Protein AF-A0A0Q8QS86-F1 (afdb_monomer_lite)

Radius of gyration: 28.76 Å; chains: 1; bounding box: 54×35×83 Å

Foldseek 3Di:
DVVVVVVVVVVVVVVVVVVVVVVVVVVCVVCVCVVCVVVVNNDPPDPPPDDPPDPDPPPPDPDDDPDDDDDDDDD

Structure (mmCIF, N/CA/C/O backbone):
data_AF-A0A0Q8QS86-F1
#
_entry.id   AF-A0A0Q8QS86-F1
#
loop_
_atom_site.group_PDB
_atom_site.id
_atom_site.type_symbol
_atom_site.label_atom_id
_atom_site.label_alt_id
_atom_site.label_comp_id
_atom_site.label_asym_id
_atom_site.label_entity_id
_atom_site.label_seq_id
_atom_site.pdbx_PDB_ins_code
_atom_site.Cartn_x
_atom_site.Cartn_y
_atom_site.Cartn_z
_atom_site.occupancy
_atom_site.B_iso_or_equiv
_atom_site.auth_seq_id
_atom_site.auth_comp_id
_atom_site.auth_asym_id
_atom_site.auth_atom_id
_atom_site.pdbx_PDB_model_num
ATOM 1 N N . MET A 1 1 ? 22.812 1.063 -29.083 1.00 62.16 1 MET A N 1
ATOM 2 C CA . MET A 1 1 ? 21.453 0.607 -28.705 1.00 62.16 1 MET A CA 1
ATOM 3 C C . MET A 1 1 ? 21.356 0.083 -27.263 1.00 62.16 1 MET A C 1
ATOM 5 O O . MET A 1 1 ? 20.283 0.156 -26.686 1.00 62.16 1 MET A O 1
ATOM 9 N N . ASN A 1 2 ? 22.456 -0.372 -26.643 1.00 78.75 2 ASN A N 1
ATOM 10 C CA . ASN A 1 2 ? 22.439 -1.011 -25.313 1.00 78.75 2 ASN A CA 1
ATOM 11 C C . ASN A 1 2 ? 22.091 -0.066 -24.146 1.00 78.75 2 ASN A C 1
ATOM 13 O O . ASN A 1 2 ? 21.396 -0.477 -23.226 1.00 78.75 2 ASN A O 1
ATOM 17 N N . MET A 1 3 ? 22.516 1.201 -24.196 1.00 84.88 3 MET A N 1
ATOM 18 C CA . MET A 1 3 ? 22.278 2.165 -23.109 1.00 84.88 3 MET A CA 1
ATOM 19 C C . MET A 1 3 ? 20.792 2.510 -22.936 1.00 84.88 3 MET A C 1
ATOM 21 O O . MET A 1 3 ? 20.273 2.477 -21.828 1.00 84.88 3 MET A O 1
ATOM 25 N N . MET A 1 4 ? 20.078 2.779 -24.035 1.00 91.56 4 MET A N 1
ATOM 26 C CA . MET A 1 4 ? 18.649 3.115 -23.987 1.00 91.56 4 MET A CA 1
ATOM 27 C C . MET A 1 4 ? 17.810 1.953 -23.437 1.00 91.56 4 MET A C 1
ATOM 29 O O . MET A 1 4 ? 16.922 2.165 -22.617 1.00 91.56 4 MET A O 1
ATOM 33 N N . VAL A 1 5 ? 18.136 0.717 -23.833 1.00 92.88 5 VAL A N 1
ATOM 34 C CA . VAL A 1 5 ? 17.465 -0.493 -23.332 1.00 92.88 5 VAL A CA 1
ATOM 35 C C . VAL A 1 5 ? 17.770 -0.725 -21.852 1.00 92.88 5 VAL A C 1
ATOM 37 O O . VAL A 1 5 ? 16.872 -1.112 -21.107 1.00 92.88 5 VAL A O 1
ATOM 40 N N . GLN A 1 6 ? 18.992 -0.442 -21.393 1.00 91.12 6 GLN A N 1
ATOM 41 C CA . GLN A 1 6 ? 19.343 -0.513 -19.971 1.00 91.12 6 GLN A CA 1
ATOM 42 C C . GLN A 1 6 ? 18.569 0.508 -19.135 1.00 91.12 6 GLN A C 1
ATOM 44 O O . GLN A 1 6 ? 18.007 0.135 -18.108 1.00 91.12 6 GLN A O 1
ATOM 49 N N . PHE A 1 7 ? 18.473 1.763 -19.586 1.00 94.50 7 PHE A N 1
ATOM 50 C CA . PHE A 1 7 ? 17.680 2.780 -18.891 1.00 94.50 7 PHE A CA 1
ATOM 51 C C . PHE A 1 7 ? 16.195 2.423 -18.853 1.00 94.50 7 PHE A C 1
ATOM 53 O O . PHE A 1 7 ? 15.567 2.569 -17.808 1.00 94.50 7 PHE A O 1
ATOM 60 N N . LEU A 1 8 ? 15.646 1.899 -19.953 1.00 94.88 8 LEU A N 1
ATOM 61 C CA . LEU A 1 8 ? 14.257 1.449 -19.995 1.00 94.88 8 LEU A CA 1
ATOM 62 C C . LEU A 1 8 ? 14.020 0.261 -19.053 1.00 94.88 8 LEU A C 1
ATOM 64 O O . LEU A 1 8 ? 13.050 0.254 -18.301 1.00 94.88 8 LEU A O 1
ATOM 68 N N . SER A 1 9 ? 14.930 -0.714 -19.047 1.00 94.31 9 SER A N 1
ATOM 69 C CA . SER A 1 9 ? 14.849 -1.882 -18.160 1.00 94.31 9 SER A CA 1
ATOM 70 C C . SER A 1 9 ? 14.942 -1.470 -16.690 1.00 94.31 9 SER A C 1
ATOM 72 O O . SER A 1 9 ? 14.167 -1.950 -15.867 1.00 94.31 9 SER A O 1
ATOM 74 N N . PHE A 1 10 ? 15.842 -0.538 -16.365 1.00 95.56 10 PHE A N 1
ATOM 75 C CA . PHE A 1 10 ? 15.972 0.015 -15.020 1.00 95.56 10 PHE A CA 1
ATOM 76 C C . PHE A 1 10 ? 14.726 0.798 -14.602 1.00 95.56 10 PHE A C 1
ATOM 78 O O . PHE A 1 10 ? 14.245 0.621 -13.485 1.00 95.56 10 PHE A O 1
ATOM 85 N N . ALA A 1 11 ? 14.174 1.626 -15.493 1.00 95.75 11 ALA A N 1
ATOM 86 C CA . ALA A 1 11 ? 12.952 2.374 -15.227 1.00 95.75 11 ALA A CA 1
ATOM 87 C C . ALA A 1 11 ? 11.784 1.426 -14.928 1.00 95.75 11 ALA A C 1
ATOM 89 O O . ALA A 1 11 ? 11.148 1.562 -13.888 1.00 95.75 11 ALA A O 1
ATOM 90 N N . LEU A 1 12 ? 11.565 0.412 -15.773 1.00 97.06 12 LEU A N 1
ATOM 91 C CA . LEU A 1 12 ? 10.516 -0.589 -15.569 1.00 97.06 12 LEU A CA 1
ATOM 92 C C . LEU A 1 12 ? 10.700 -1.348 -14.252 1.00 97.06 12 LEU A C 1
ATOM 9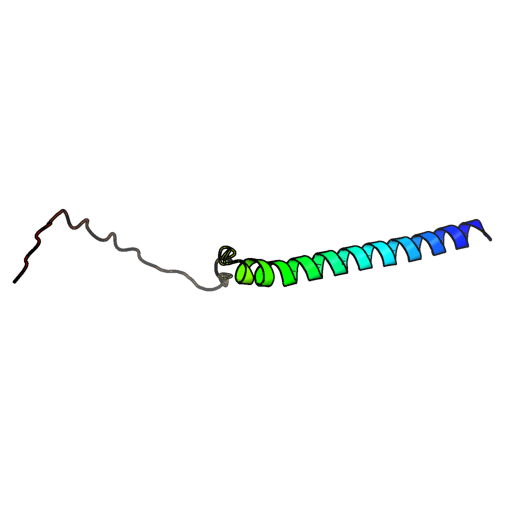4 O O . LEU A 1 12 ? 9.756 -1.468 -13.471 1.00 97.06 12 LEU A O 1
ATOM 98 N N . PHE A 1 13 ? 11.919 -1.814 -13.974 1.00 96.62 13 PHE A N 1
ATOM 99 C CA . PHE A 1 13 ? 12.229 -2.514 -12.731 1.00 96.62 13 PHE A CA 1
ATOM 100 C C . PHE A 1 13 ? 11.987 -1.633 -11.497 1.00 96.62 13 PHE A C 1
ATOM 102 O O . PHE A 1 13 ? 11.334 -2.062 -10.544 1.00 96.62 13 PHE A O 1
ATOM 109 N N . SER A 1 14 ? 12.460 -0.386 -11.526 1.00 97.38 14 SER A N 1
ATOM 110 C CA . SER A 1 14 ? 12.280 0.585 -10.444 1.00 97.38 14 SER A CA 1
ATOM 111 C C . SER A 1 14 ? 10.802 0.899 -10.209 1.00 97.38 14 SER A C 1
ATOM 113 O O . SER A 1 14 ? 10.335 0.864 -9.071 1.00 97.38 14 SER A O 1
ATOM 115 N N . THR A 1 15 ? 10.027 1.111 -11.276 1.00 97.50 15 THR A N 1
ATOM 116 C CA . THR A 1 15 ? 8.584 1.355 -11.181 1.00 97.50 15 THR A CA 1
ATOM 117 C C . THR A 1 15 ? 7.853 0.174 -10.549 1.00 97.50 15 THR A C 1
ATOM 119 O O . THR A 1 15 ? 7.092 0.371 -9.602 1.00 97.50 15 THR A O 1
ATOM 122 N N . VAL A 1 16 ? 8.108 -1.056 -11.006 1.00 97.50 16 VAL A N 1
ATOM 123 C CA . VAL A 1 16 ? 7.492 -2.261 -10.422 1.00 97.50 16 VAL A CA 1
ATOM 124 C C . VAL A 1 16 ? 7.891 -2.424 -8.956 1.00 97.50 16 VAL A C 1
ATOM 126 O O . VAL A 1 16 ? 7.045 -2.745 -8.120 1.00 97.50 16 VAL A O 1
ATOM 129 N N . THR A 1 17 ? 9.152 -2.147 -8.624 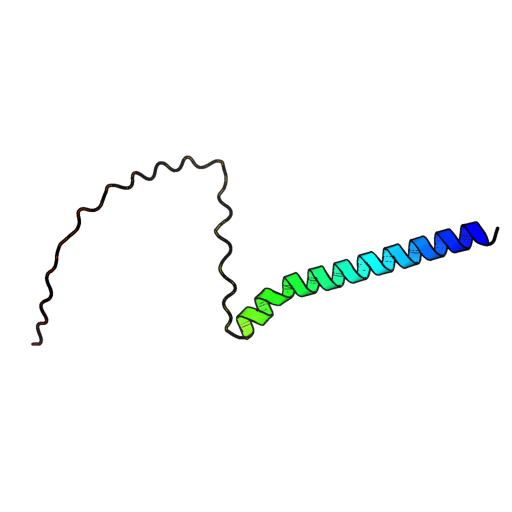1.00 97.62 17 THR A N 1
ATOM 130 C CA . THR A 1 17 ? 9.654 -2.205 -7.245 1.00 97.62 17 THR A CA 1
ATOM 131 C C . THR A 1 17 ? 8.928 -1.200 -6.352 1.00 97.62 17 THR A C 1
ATOM 133 O O . THR A 1 17 ? 8.407 -1.575 -5.303 1.00 97.62 17 THR A O 1
ATOM 136 N N . LEU A 1 18 ? 8.817 0.061 -6.780 1.00 97.69 18 LEU A N 1
ATOM 137 C CA . LEU A 1 18 ? 8.114 1.102 -6.028 1.00 97.69 18 LEU A CA 1
ATOM 138 C C . LEU A 1 18 ? 6.626 0.787 -5.854 1.00 97.69 18 LEU A C 1
ATOM 140 O O . LEU A 1 18 ? 6.105 0.927 -4.749 1.00 97.69 18 LEU A O 1
ATOM 144 N N . ILE A 1 19 ? 5.951 0.320 -6.907 1.00 97.31 19 ILE A N 1
ATOM 145 C CA . ILE A 1 19 ? 4.538 -0.078 -6.832 1.00 97.31 19 ILE A CA 1
ATOM 146 C C . ILE A 1 19 ? 4.362 -1.249 -5.861 1.00 97.31 19 ILE A C 1
ATOM 148 O O . ILE A 1 19 ? 3.438 -1.233 -5.052 1.00 97.31 19 ILE A O 1
ATOM 152 N N . SER A 1 20 ? 5.265 -2.230 -5.890 1.00 96.81 20 SER A N 1
ATOM 153 C CA . SER A 1 20 ? 5.218 -3.384 -4.985 1.00 96.81 20 SER A CA 1
ATOM 154 C C . SER A 1 20 ? 5.395 -2.962 -3.527 1.00 96.81 20 SER A C 1
ATOM 156 O O . SER A 1 20 ? 4.622 -3.380 -2.667 1.00 96.81 20 SER A O 1
ATOM 158 N N . ILE A 1 21 ? 6.360 -2.081 -3.243 1.00 97.00 21 ILE A N 1
ATOM 159 C CA . ILE A 1 21 ? 6.564 -1.528 -1.897 1.00 97.00 21 ILE A CA 1
ATOM 160 C C . ILE A 1 21 ? 5.316 -0.763 -1.443 1.00 97.00 21 ILE A C 1
ATOM 162 O O . ILE A 1 21 ? 4.842 -0.973 -0.327 1.00 97.00 21 ILE A O 1
ATOM 166 N N . LEU A 1 22 ? 4.754 0.092 -2.302 1.00 97.38 22 LEU A N 1
ATOM 167 C CA . LEU A 1 22 ? 3.540 0.846 -1.990 1.00 97.38 22 LEU A CA 1
ATOM 168 C C . LEU A 1 22 ? 2.348 -0.071 -1.716 1.00 97.38 22 LEU A C 1
ATOM 170 O O . LEU A 1 22 ? 1.610 0.181 -0.767 1.00 97.38 22 LEU A O 1
ATOM 174 N N . ALA A 1 23 ? 2.186 -1.138 -2.498 1.00 96.06 23 ALA A N 1
ATOM 175 C CA . ALA A 1 23 ? 1.142 -2.128 -2.282 1.00 96.06 23 ALA A CA 1
ATOM 176 C C . ALA A 1 23 ? 1.302 -2.806 -0.915 1.00 96.06 23 ALA A C 1
ATOM 178 O O . ALA A 1 23 ? 0.352 -2.824 -0.139 1.00 96.06 23 ALA A O 1
ATOM 179 N N . ILE A 1 24 ? 2.511 -3.263 -0.569 1.00 94.62 24 ILE A N 1
ATOM 180 C CA . ILE A 1 24 ? 2.791 -3.877 0.737 1.00 94.62 24 ILE A CA 1
ATOM 181 C C . ILE A 1 24 ? 2.482 -2.895 1.870 1.00 94.62 24 ILE A C 1
ATOM 183 O O . ILE A 1 24 ? 1.774 -3.248 2.809 1.00 94.62 24 ILE A O 1
ATOM 187 N N . VAL A 1 25 ? 2.968 -1.654 1.786 1.00 96.00 25 VAL A N 1
ATOM 188 C CA . VAL A 1 25 ? 2.722 -0.636 2.819 1.00 96.00 25 VAL A CA 1
ATOM 189 C C . VAL A 1 25 ? 1.229 -0.333 2.946 1.00 96.00 25 VAL A C 1
ATOM 191 O O . VAL A 1 25 ? 0.725 -0.226 4.064 1.0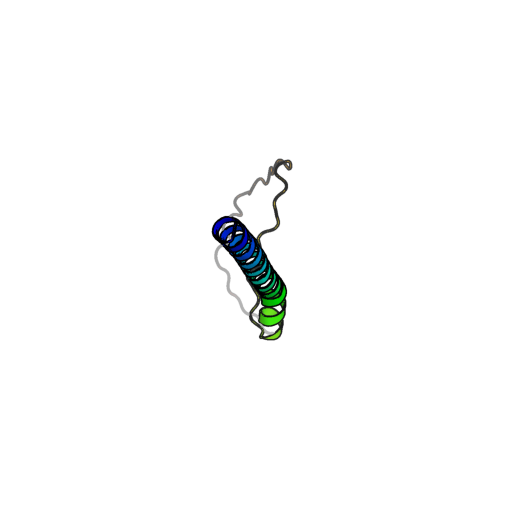0 96.00 25 VAL A O 1
ATOM 194 N N . ALA A 1 26 ? 0.506 -0.217 1.831 1.00 93.44 26 ALA A N 1
ATOM 195 C CA . ALA A 1 26 ? -0.934 0.015 1.837 1.00 93.44 26 ALA A CA 1
ATOM 196 C C . ALA A 1 26 ? -1.688 -1.147 2.496 1.00 93.44 26 ALA A C 1
ATOM 198 O O . ALA A 1 26 ? -2.522 -0.908 3.369 1.00 93.44 26 ALA A O 1
ATOM 199 N N . THR A 1 27 ? -1.349 -2.389 2.145 1.00 92.12 27 THR A N 1
ATOM 200 C CA . THR A 1 27 ? -1.934 -3.589 2.752 1.00 92.12 27 THR A CA 1
ATOM 201 C C . THR A 1 27 ? -1.617 -3.662 4.240 1.00 92.12 27 THR A C 1
ATOM 203 O O . THR A 1 27 ? -2.529 -3.814 5.043 1.00 92.12 27 THR A O 1
ATOM 206 N N . VAL A 1 28 ? -0.361 -3.459 4.644 1.00 91.00 28 VAL A N 1
ATOM 207 C CA . VAL A 1 28 ? 0.020 -3.449 6.064 1.00 91.00 28 VAL A CA 1
ATOM 208 C C . VAL A 1 28 ? -0.764 -2.383 6.821 1.00 91.00 28 VAL A C 1
ATOM 210 O O . VAL A 1 28 ? -1.301 -2.677 7.880 1.00 91.00 28 VAL A O 1
ATOM 213 N N . LYS A 1 29 ? -0.895 -1.163 6.288 1.00 86.69 29 LYS A N 1
ATOM 214 C CA . LYS A 1 29 ? -1.675 -0.100 6.943 1.00 86.69 29 LYS A CA 1
ATOM 215 C C . LYS A 1 29 ? -3.169 -0.420 7.031 1.00 86.69 29 LYS A C 1
ATOM 217 O O . LYS A 1 29 ? -3.802 0.015 7.989 1.00 86.69 29 LYS A O 1
ATOM 222 N N . ALA A 1 30 ? -3.718 -1.141 6.057 1.00 85.06 30 ALA A N 1
ATOM 223 C CA . ALA A 1 30 ? -5.108 -1.587 6.077 1.00 85.06 30 ALA A CA 1
ATOM 224 C C . ALA A 1 30 ? -5.340 -2.711 7.101 1.00 85.06 30 ALA A C 1
ATOM 226 O O . ALA A 1 30 ? -6.361 -2.703 7.783 1.00 85.06 30 ALA A O 1
ATOM 227 N N . GLU A 1 31 ? -4.379 -3.626 7.251 1.00 87.12 31 GLU A N 1
ATOM 228 C CA . GLU A 1 31 ? -4.456 -4.776 8.163 1.00 87.12 31 GLU A CA 1
ATOM 229 C C . GLU A 1 31 ? -4.079 -4.434 9.615 1.00 87.12 31 GLU A C 1
ATOM 231 O O . GLU A 1 31 ? -4.612 -5.005 10.567 1.00 87.12 31 GLU A O 1
ATOM 236 N N . LEU A 1 32 ? -3.195 -3.454 9.813 1.00 85.38 32 LEU A N 1
ATOM 237 C CA . LEU A 1 32 ? -2.725 -3.002 11.123 1.00 85.38 32 LEU A CA 1
ATOM 238 C C . LEU A 1 32 ? -3.847 -2.700 12.137 1.00 85.38 32 LEU A C 1
ATOM 240 O O . LEU A 1 32 ? -3.730 -3.181 13.262 1.00 85.38 32 LEU A O 1
ATOM 244 N N . PRO A 1 33 ? -4.944 -1.981 11.819 1.00 82.69 33 PRO A N 1
ATOM 245 C CA . PRO A 1 33 ? -6.034 -1.778 12.776 1.00 82.69 33 PRO A CA 1
ATOM 246 C C . PRO A 1 33 ? -6.727 -3.083 13.197 1.00 82.69 33 PRO A C 1
ATOM 248 O O . PRO A 1 33 ? -7.135 -3.195 14.353 1.00 82.69 33 PRO A O 1
ATOM 251 N N . TYR A 1 34 ? -6.841 -4.074 12.305 1.00 81.81 34 TYR A N 1
ATOM 252 C CA . TYR A 1 34 ? -7.411 -5.381 12.646 1.00 81.81 34 TYR A CA 1
ATOM 253 C C . TYR A 1 34 ? -6.488 -6.157 13.587 1.00 81.81 34 TYR A C 1
ATOM 255 O O . TYR A 1 34 ? -6.957 -6.720 14.577 1.00 81.81 34 TYR A O 1
ATOM 263 N N . ILE A 1 35 ? -5.176 -6.122 13.334 1.00 80.56 35 ILE A N 1
ATOM 264 C CA . ILE A 1 35 ? -4.162 -6.741 14.200 1.00 80.56 35 ILE A CA 1
ATOM 265 C C . ILE A 1 35 ? -4.130 -6.058 15.574 1.00 80.56 35 ILE A C 1
ATOM 267 O O . ILE A 1 35 ? -4.154 -6.739 16.596 1.00 80.56 35 ILE A O 1
ATOM 271 N N . LEU A 1 36 ? -4.125 -4.721 15.622 1.00 82.25 36 LEU A N 1
ATOM 272 C CA . LEU A 1 36 ? -4.160 -3.963 16.878 1.00 82.25 36 LEU A CA 1
ATOM 273 C C . LEU A 1 36 ? -5.413 -4.292 17.694 1.00 82.25 36 LEU A C 1
ATOM 275 O O . LEU A 1 36 ? -5.307 -4.579 18.887 1.00 82.25 36 LEU A O 1
ATOM 279 N N . ARG A 1 37 ? -6.576 -4.352 17.034 1.00 75.94 37 ARG A N 1
ATOM 280 C CA . ARG A 1 37 ? -7.831 -4.765 17.668 1.00 75.94 37 ARG A CA 1
ATOM 281 C C . ARG A 1 37 ? -7.750 -6.193 18.218 1.00 75.94 37 ARG A C 1
ATOM 283 O O . ARG A 1 37 ? -8.216 -6.425 19.329 1.00 75.94 37 ARG A O 1
ATOM 290 N N . ALA A 1 38 ? -7.149 -7.135 17.487 1.00 79.75 38 ALA A N 1
ATOM 291 C CA . ALA A 1 38 ? -6.950 -8.510 17.959 1.00 79.75 38 ALA A CA 1
ATOM 292 C C . ALA A 1 38 ? -6.007 -8.597 19.176 1.00 79.75 38 ALA A C 1
ATOM 294 O O . ALA A 1 38 ? -6.172 -9.474 20.019 1.00 79.75 38 ALA A O 1
ATOM 295 N N . LEU A 1 39 ? -5.059 -7.663 19.299 1.00 84.62 39 LEU A N 1
ATOM 296 C CA . LEU A 1 39 ? -4.155 -7.527 20.447 1.00 84.62 39 LEU A CA 1
ATOM 297 C C . LEU A 1 39 ? -4.770 -6.744 21.625 1.00 84.62 39 LEU A C 1
ATOM 299 O O . LEU A 1 39 ? -4.086 -6.498 22.616 1.00 84.62 39 LEU A O 1
ATOM 303 N N . GLY A 1 40 ? -6.042 -6.336 21.534 1.00 77.88 40 GLY A N 1
ATOM 304 C CA . GLY A 1 40 ? -6.724 -5.552 22.570 1.00 77.88 40 GLY A CA 1
ATOM 305 C C . GLY A 1 40 ? -6.283 -4.086 22.645 1.00 77.88 40 GLY A C 1
ATOM 306 O O . GLY A 1 40 ? -6.658 -3.381 23.580 1.00 77.88 40 GLY A O 1
ATOM 307 N N . ILE A 1 41 ? -5.503 -3.614 21.670 1.00 73.94 41 ILE A N 1
ATOM 308 C CA . ILE A 1 41 ? -5.128 -2.207 21.529 1.00 73.94 41 ILE A CA 1
ATOM 309 C C . ILE A 1 41 ? -6.226 -1.557 20.694 1.00 73.94 41 ILE A C 1
ATOM 311 O O . ILE A 1 41 ? -6.274 -1.760 19.485 1.00 73.94 41 ILE A O 1
ATOM 315 N N . ASP A 1 42 ? -7.127 -0.804 21.327 1.00 64.88 42 ASP A N 1
ATOM 316 C CA . ASP A 1 42 ? -8.173 -0.079 20.604 1.00 64.88 42 ASP A CA 1
ATOM 317 C C . ASP A 1 42 ? -7.534 1.109 19.859 1.00 64.88 42 ASP A C 1
ATOM 319 O O . ASP A 1 42 ? -7.077 2.060 20.508 1.00 64.88 42 ASP A O 1
ATOM 323 N N . PRO A 1 43 ? -7.408 1.071 18.516 1.00 63.97 43 PRO A N 1
ATOM 324 C CA . PRO A 1 43 ? -6.902 2.217 17.783 1.00 63.97 43 PRO A CA 1
ATOM 325 C C . PRO A 1 43 ? -7.895 3.360 17.984 1.00 63.97 43 PRO A C 1
ATOM 327 O O . PRO A 1 43 ? -9.076 3.208 17.674 1.00 63.97 43 PRO A O 1
ATOM 330 N N . ALA A 1 44 ? -7.417 4.488 18.522 1.00 66.38 44 ALA A N 1
ATOM 331 C CA . ALA A 1 44 ? -8.253 5.639 18.847 1.00 66.38 44 ALA A CA 1
ATOM 332 C C . ALA A 1 44 ? -9.243 5.917 17.699 1.00 66.38 44 ALA A C 1
ATOM 334 O O . ALA A 1 44 ? -8.796 6.107 16.559 1.00 66.38 44 ALA A O 1
ATOM 335 N N . PRO A 1 45 ? -10.565 5.895 17.957 1.00 62.91 45 PRO A N 1
ATOM 336 C CA . PRO A 1 45 ? -11.548 6.042 16.901 1.00 62.91 45 PRO A CA 1
ATOM 337 C C . PRO A 1 45 ? -11.306 7.374 16.200 1.00 62.91 45 PRO A C 1
ATOM 339 O O . PRO A 1 45 ? -11.298 8.433 16.832 1.00 62.91 45 PRO A O 1
ATOM 342 N N . LEU A 1 46 ? -11.076 7.308 14.886 1.00 63.47 46 LEU A N 1
ATOM 343 C CA . LEU A 1 46 ? -11.014 8.495 14.045 1.00 63.47 46 LEU A CA 1
ATOM 344 C C . LEU A 1 46 ? -12.287 9.306 14.324 1.00 63.47 46 LEU A C 1
ATOM 346 O O . LEU A 1 46 ? -13.384 8.740 14.240 1.00 63.47 46 LEU A O 1
ATOM 350 N N . PRO A 1 47 ? -12.175 10.594 14.700 1.00 62.44 47 PRO A N 1
ATOM 351 C CA . PRO A 1 47 ? -13.355 11.409 14.926 1.00 62.44 47 PRO A CA 1
ATOM 352 C C . PRO A 1 47 ? -14.211 11.365 13.654 1.00 62.44 47 PRO A C 1
ATOM 354 O O . PRO A 1 47 ? -13.657 11.416 12.550 1.00 62.44 47 PRO A O 1
ATOM 357 N N . PRO A 1 48 ? -15.542 11.223 13.778 1.00 67.19 48 PRO A N 1
ATOM 358 C CA . PRO A 1 48 ? -16.413 11.075 12.623 1.00 67.19 48 PRO A CA 1
ATOM 359 C C . PRO A 1 48 ? -16.167 12.227 11.646 1.00 67.19 48 PRO A C 1
ATOM 361 O O . PRO A 1 48 ? -16.179 13.392 12.051 1.00 67.19 48 PRO A O 1
ATOM 364 N N . LEU A 1 49 ? -15.925 11.886 10.373 1.00 60.72 49 LEU A N 1
ATOM 365 C CA . LEU A 1 49 ? -15.752 12.836 9.273 1.00 60.72 49 LEU A CA 1
ATOM 366 C C . LEU A 1 49 ? -16.969 13.758 9.247 1.00 60.72 49 LEU A C 1
ATOM 368 O O . LEU A 1 49 ? -18.067 13.362 8.857 1.00 60.72 49 LEU A O 1
ATOM 372 N N . HIS A 1 50 ? -16.793 14.972 9.757 1.00 58.31 50 HIS A N 1
ATOM 373 C CA . HIS A 1 50 ? -17.900 15.890 9.921 1.00 58.31 50 HIS A CA 1
ATOM 374 C C . HIS A 1 50 ? -18.244 16.480 8.553 1.00 58.31 50 HIS A C 1
ATOM 376 O O . HIS A 1 50 ? -17.409 17.134 7.933 1.00 58.31 50 HIS A O 1
ATOM 382 N N . ASN A 1 51 ? -19.453 16.208 8.059 1.00 58.00 51 ASN A N 1
ATOM 383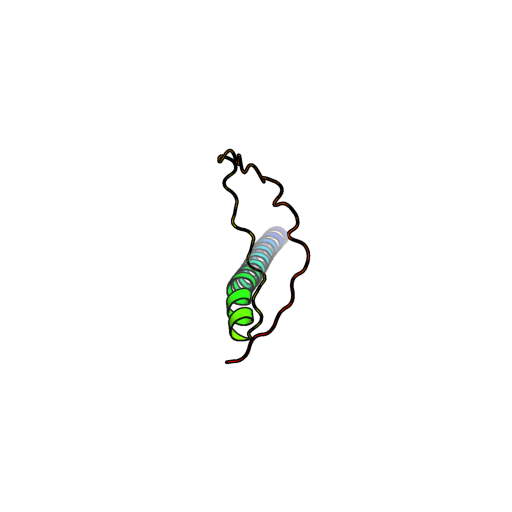 C CA . ASN A 1 51 ? -19.914 16.740 6.784 1.00 58.00 51 ASN A CA 1
ATOM 384 C C . ASN A 1 51 ? -20.040 18.264 6.921 1.00 58.00 51 ASN A C 1
ATOM 386 O O . ASN A 1 51 ? -20.839 18.761 7.712 1.00 58.00 51 ASN A O 1
ATOM 390 N N . THR A 1 52 ? -19.239 19.015 6.167 1.00 59.69 52 THR A N 1
ATOM 391 C CA . THR A 1 52 ? -19.050 20.477 6.263 1.00 59.69 52 THR A CA 1
ATOM 392 C C . THR A 1 52 ? -20.299 21.309 5.925 1.00 59.69 52 THR A C 1
ATOM 394 O O . THR A 1 52 ? -20.210 22.523 5.767 1.00 59.69 52 THR A O 1
ATOM 397 N N . ARG A 1 53 ? -21.465 20.669 5.776 1.00 55.81 53 ARG A N 1
ATOM 398 C CA . ARG A 1 53 ? -22.740 21.272 5.366 1.00 55.81 53 ARG A CA 1
ATOM 399 C C . ARG A 1 53 ? -23.797 21.328 6.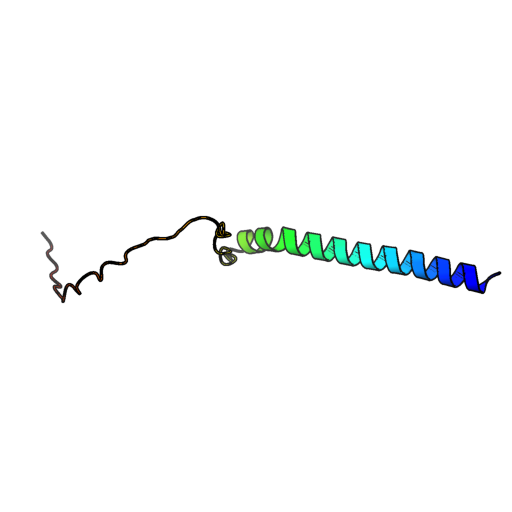469 1.00 55.81 53 ARG A C 1
ATOM 401 O O . ARG A 1 53 ? -24.880 21.841 6.213 1.00 55.81 53 ARG A O 1
ATOM 408 N N . GLU A 1 54 ? -23.515 20.835 7.673 1.00 60.47 54 GLU A N 1
ATOM 409 C CA . GLU A 1 54 ? -24.461 20.922 8.791 1.00 60.47 54 GLU A CA 1
ATOM 410 C C . GLU A 1 54 ? -24.193 22.168 9.655 1.00 60.47 54 GLU A C 1
ATOM 412 O O . GLU A 1 54 ? -23.157 22.242 10.325 1.00 60.47 54 GLU A O 1
ATOM 417 N N . PRO A 1 55 ? -25.102 23.164 9.689 1.00 58.88 55 PRO A N 1
ATOM 418 C CA . PRO A 1 55 ? -25.003 24.256 10.646 1.00 58.88 55 PRO A CA 1
ATOM 419 C C . PRO A 1 55 ? -25.264 23.721 12.061 1.00 58.88 55 PRO A C 1
ATOM 421 O O . PRO A 1 55 ? -26.402 23.540 12.493 1.00 58.88 55 PRO A O 1
ATOM 424 N N . ARG A 1 56 ? -24.185 23.475 12.814 1.00 60.12 56 ARG A N 1
ATOM 425 C CA . ARG A 1 56 ? -24.247 23.159 14.246 1.00 60.12 56 ARG A CA 1
ATOM 426 C C . ARG A 1 56 ? -24.649 24.395 15.054 1.00 60.12 56 ARG A C 1
ATOM 428 O O . ARG A 1 56 ? -23.792 25.096 15.583 1.00 60.12 56 ARG A O 1
ATOM 435 N N . VAL A 1 57 ? -25.943 24.616 15.258 1.00 58.22 57 VAL A N 1
ATOM 436 C CA . VAL A 1 57 ? -26.406 25.438 16.387 1.00 58.22 57 VAL A CA 1
ATOM 437 C C . VAL A 1 57 ? -26.622 24.513 17.580 1.00 58.22 57 VAL A C 1
ATOM 439 O O . VAL A 1 57 ? -27.726 24.052 17.850 1.00 58.22 57 VAL A O 1
ATOM 442 N N . ARG A 1 58 ? -25.540 24.201 18.302 1.00 58.31 58 ARG A N 1
ATOM 443 C CA . ARG A 1 58 ? -25.637 23.569 19.624 1.00 58.31 58 ARG A CA 1
ATOM 444 C C . ARG A 1 58 ? -25.482 24.672 20.663 1.00 58.31 58 ARG A C 1
ATOM 446 O O . ARG A 1 58 ? -24.369 25.020 21.041 1.00 58.31 58 ARG A O 1
ATOM 453 N N . VAL A 1 59 ? -26.605 25.249 21.091 1.00 56.38 59 VAL A N 1
ATOM 454 C CA . VAL A 1 59 ? -26.642 26.144 22.254 1.00 56.38 59 VAL A CA 1
ATOM 455 C C . VAL A 1 59 ? -26.247 25.310 23.470 1.00 56.38 59 VAL A C 1
ATOM 457 O O . VAL A 1 59 ? -27.057 24.567 24.023 1.00 56.38 59 VAL A O 1
ATOM 460 N N . ILE A 1 60 ? -24.980 25.390 23.867 1.00 64.75 60 ILE A N 1
ATOM 461 C CA . ILE A 1 60 ? -24.530 24.898 25.165 1.00 64.75 60 ILE A CA 1
ATOM 462 C C . ILE A 1 60 ? -25.111 25.882 26.182 1.00 64.75 60 ILE A C 1
ATOM 464 O O . ILE A 1 60 ? -24.546 26.947 26.416 1.00 64.75 60 ILE A O 1
ATOM 468 N N . ARG A 1 61 ? -26.280 25.568 26.757 1.00 57.16 61 ARG A N 1
ATOM 469 C CA . ARG A 1 61 ? -26.683 26.236 27.998 1.00 57.16 61 ARG A CA 1
ATOM 470 C C . ARG A 1 61 ? -25.627 25.873 29.045 1.00 57.16 61 ARG A C 1
ATOM 472 O O . ARG A 1 61 ? -25.348 24.681 29.193 1.00 57.16 61 ARG A O 1
ATOM 479 N N . PRO A 1 62 ? -25.034 26.841 29.758 1.00 46.75 62 PRO A N 1
ATOM 480 C CA . PRO A 1 62 ? -24.175 26.516 30.882 1.00 46.75 62 PRO A CA 1
ATOM 481 C C . PRO A 1 62 ? -25.036 25.797 31.924 1.00 46.75 62 PRO A C 1
ATOM 483 O O . PRO A 1 62 ? -25.939 26.386 32.517 1.00 46.75 62 PRO A O 1
ATOM 486 N N . ALA A 1 63 ? -24.799 24.496 32.094 1.00 53.84 63 ALA A N 1
ATOM 487 C CA . ALA A 1 63 ? -25.339 23.753 33.216 1.00 53.84 63 ALA A CA 1
ATOM 488 C C . ALA A 1 63 ? -24.725 24.351 34.487 1.00 53.84 63 ALA A C 1
ATOM 490 O O . ALA A 1 63 ? -23.520 24.277 34.721 1.00 53.84 63 ALA A O 1
ATOM 491 N N . GLN A 1 64 ? -25.582 25.015 35.250 1.00 52.22 64 GLN A N 1
ATOM 492 C CA . GLN A 1 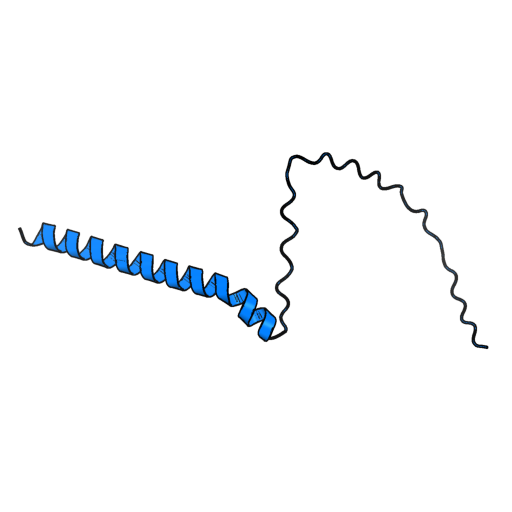64 ? -25.348 25.531 36.588 1.00 52.22 64 GLN A CA 1
ATOM 493 C C . GLN A 1 64 ? -24.651 24.465 37.462 1.00 52.22 64 GLN A C 1
ATOM 495 O O . GLN A 1 64 ? -25.079 23.308 37.451 1.00 52.22 64 GLN A O 1
ATOM 500 N N . PRO A 1 65 ? -23.581 24.802 38.206 1.00 46.59 65 PRO A N 1
ATOM 501 C CA . PRO A 1 65 ? -22.857 23.822 39.007 1.00 46.59 65 PRO A CA 1
ATOM 502 C C . PRO A 1 65 ? -23.707 23.415 40.217 1.00 46.59 65 PRO A C 1
ATOM 504 O O . PRO A 1 65 ? -23.870 24.189 41.158 1.00 46.59 65 PRO A O 1
ATOM 507 N N . ALA A 1 66 ? -24.249 22.195 40.208 1.00 51.12 66 ALA A N 1
ATOM 508 C CA . ALA A 1 66 ? -24.844 21.596 41.397 1.00 51.12 66 ALA A CA 1
ATOM 509 C C . ALA A 1 66 ? -23.718 21.207 42.366 1.00 51.12 66 ALA A C 1
ATOM 511 O O . ALA A 1 66 ? -23.028 20.198 42.215 1.00 51.12 66 ALA A O 1
ATOM 512 N N . SER A 1 67 ? -23.501 22.079 43.343 1.00 43.81 67 SER A N 1
ATOM 513 C CA . SER A 1 67 ? -22.647 21.869 44.502 1.00 43.81 67 SER A CA 1
ATOM 514 C C . SER A 1 67 ? -23.075 20.633 45.300 1.00 43.81 67 SER A C 1
ATOM 516 O O . SER A 1 67 ? -24.242 20.514 45.653 1.00 43.81 67 SER A O 1
ATOM 518 N N . ARG A 1 68 ? -22.099 19.775 45.627 1.00 53.19 68 ARG A N 1
ATOM 519 C CA . ARG A 1 68 ? -22.008 18.927 46.834 1.00 53.19 68 ARG A CA 1
ATOM 520 C C . ARG A 1 68 ? -23.337 18.500 47.481 1.00 53.19 68 ARG A C 1
ATOM 522 O O . ARG A 1 68 ? -23.871 19.250 48.288 1.00 53.19 68 ARG A O 1
ATOM 529 N N . GLN A 1 69 ? -23.705 17.223 47.354 1.00 50.19 69 GLN A N 1
ATOM 530 C CA . GLN A 1 69 ? -24.230 16.511 48.524 1.00 50.19 69 GLN A CA 1
ATOM 531 C C . GLN A 1 69 ? -24.005 14.999 48.433 1.00 50.19 69 GLN A C 1
ATOM 533 O O . GLN A 1 69 ? -24.774 14.240 47.855 1.00 50.19 69 GLN A O 1
ATOM 538 N N . SER A 1 70 ? -22.898 14.573 49.031 1.00 53.03 70 SER A N 1
ATOM 539 C CA . SER A 1 70 ? -22.704 13.231 49.564 1.00 53.03 70 SER A CA 1
ATOM 540 C C . SER A 1 70 ? -23.799 12.911 50.580 1.00 53.03 70 SER A C 1
ATOM 542 O O . SER A 1 70 ? -23.867 13.621 51.573 1.00 53.03 70 SER A O 1
ATOM 544 N N . PHE A 1 71 ? -24.567 11.837 50.407 1.00 50.56 71 PHE A N 1
ATOM 545 C CA . PHE A 1 71 ? -25.079 11.047 51.532 1.00 50.56 71 PHE A CA 1
ATOM 546 C C . PHE A 1 71 ? -25.351 9.612 51.069 1.00 50.56 71 PHE A C 1
ATOM 548 O O . PHE A 1 71 ? -26.207 9.351 50.230 1.00 50.56 71 PHE A O 1
ATOM 555 N N . ARG A 1 72 ? -24.566 8.685 51.629 1.00 51.72 72 ARG A N 1
ATOM 556 C CA . ARG A 1 72 ? -24.903 7.264 51.738 1.00 51.72 72 ARG A CA 1
ATOM 557 C C . ARG A 1 72 ? -26.259 7.127 52.432 1.00 51.72 72 ARG A C 1
ATOM 559 O O . ARG A 1 72 ? -26.473 7.790 53.443 1.00 51.72 72 ARG A O 1
ATOM 566 N N . ALA A 1 73 ? -27.067 6.167 52.002 1.00 44.66 73 ALA A N 1
ATOM 567 C CA . ALA A 1 73 ? -28.014 5.497 52.883 1.00 44.66 73 ALA A CA 1
ATOM 568 C C . ALA A 1 73 ? -28.111 4.020 52.482 1.00 44.66 73 ALA A C 1
ATOM 570 O O . ALA A 1 73 ? -28.497 3.690 51.364 1.00 44.66 73 ALA A O 1
ATOM 571 N N . ALA A 1 74 ? -27.675 3.165 53.403 1.00 42.25 74 ALA A N 1
ATOM 572 C CA . ALA A 1 74 ? -28.062 1.769 53.484 1.00 42.25 74 ALA A CA 1
ATOM 573 C C . ALA A 1 74 ? -29.468 1.695 54.096 1.00 42.25 74 ALA A C 1
ATOM 575 O O . ALA A 1 74 ? -29.783 2.501 54.976 1.00 42.25 74 ALA A O 1
ATOM 576 N N . ALA A 1 75 ? -30.260 0.726 53.652 1.00 40.50 75 ALA A N 1
ATOM 577 C CA . ALA A 1 75 ? -31.391 0.154 54.373 1.00 40.50 75 ALA A CA 1
ATOM 578 C C . ALA A 1 75 ? -31.526 -1.306 53.934 1.00 40.50 75 ALA A C 1
ATOM 580 O O . ALA A 1 75 ? -31.420 -1.541 52.707 1.00 40.50 75 ALA A O 1
#

Secondary structure (DSSP, 8-state):
-HHHHHHHHHHHHHHHHHHHHHHHHHHHHHHHHHHHHHTT----PPPP---TT----------------------

Sequence (75 aa):
MNMMVQFLSFALFSTVTLISILAIVATVKAELPYILRALGIDPAPLPPLHNTREPRVRVIRPAQPASRQSFRAAA

pLDDT: mean 74.29, std 18.52, range [40.5, 97.69]